Protein AF-A0A6L7W9E9-F1 (afdb_monomer_lite)

Secondary structure (DSSP, 8-state):
--HHHHHHHHHHHHHHHHHHHHTT----HHHHHHHHHHHHHHHHHHHH-HHHHHHHHHHHHHHHHHHHHHHHHHHHHHTT---HHHHHHHHHHHHHHHHHHHHHHHHHHHHT--HHHHHHHHHHHHHHHHHHHHHHT-GGGHHHHHHHHHHHHHGGGSPS-TT-

Structure (mmCIF, N/CA/C/O backbone):
data_AF-A0A6L7W9E9-F1
#
_entry.id   AF-A0A6L7W9E9-F1
#
loop_
_atom_site.group_PDB
_atom_site.id
_atom_site.type_symbol
_atom_site.label_atom_id
_atom_site.label_alt_id
_atom_site.label_comp_id
_atom_site.label_asym_id
_atom_site.label_entity_id
_atom_site.label_seq_id
_atom_site.pdbx_PDB_ins_code
_atom_site.Cartn_x
_atom_site.Cartn_y
_atom_site.Cartn_z
_atom_site.occupancy
_atom_site.B_iso_or_equiv
_atom_site.auth_seq_id
_atom_site.auth_comp_id
_atom_site.auth_asym_id
_atom_site.auth_atom_id
_atom_site.pdbx_PDB_model_num
ATOM 1 N N . MET A 1 1 ? -34.758 -13.743 37.827 1.00 58.88 1 MET A N 1
ATOM 2 C CA . MET A 1 1 ? -33.441 -13.119 37.572 1.00 58.88 1 MET A CA 1
ATOM 3 C C . MET A 1 1 ? -33.273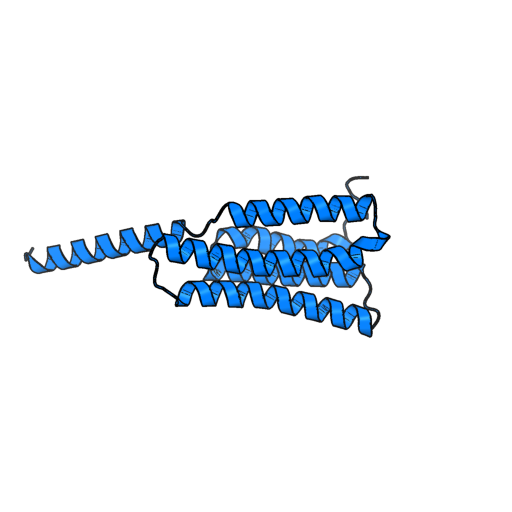 -11.955 38.521 1.00 58.88 1 MET A C 1
ATOM 5 O O . MET A 1 1 ? -34.232 -11.208 38.697 1.00 58.88 1 MET A O 1
ATOM 9 N N . GLN A 1 2 ? -32.114 -11.832 39.171 1.00 70.56 2 GLN A N 1
ATOM 10 C CA . GLN A 1 2 ? -31.856 -10.669 40.020 1.00 70.56 2 GLN A CA 1
ATOM 11 C C . GLN A 1 2 ? -31.620 -9.420 39.150 1.00 70.56 2 GLN A C 1
ATOM 13 O O . GLN A 1 2 ? -31.043 -9.549 38.069 1.00 70.56 2 GLN A O 1
ATOM 18 N N . PRO A 1 3 ? -32.042 -8.220 39.589 1.00 79.44 3 PRO A N 1
ATOM 19 C CA . PRO A 1 3 ? -31.910 -6.983 38.812 1.00 79.44 3 PRO A CA 1
ATOM 20 C C . PRO A 1 3 ? -30.475 -6.705 38.342 1.00 79.44 3 PRO A C 1
ATOM 22 O O . PRO A 1 3 ? -30.268 -6.250 37.225 1.00 79.44 3 PRO A O 1
ATOM 25 N N . THR A 1 4 ? -29.487 -7.042 39.170 1.00 82.38 4 THR A N 1
ATOM 26 C CA . THR A 1 4 ? -28.048 -6.908 38.899 1.00 82.38 4 THR A CA 1
ATOM 27 C C . THR A 1 4 ? -27.572 -7.741 37.710 1.00 82.38 4 THR A C 1
ATOM 29 O O . THR A 1 4 ? -26.834 -7.223 36.883 1.00 82.38 4 THR A O 1
ATOM 32 N N . GLN A 1 5 ? -28.049 -8.982 37.562 1.00 83.44 5 GLN A N 1
ATOM 33 C CA . GLN A 1 5 ? -27.673 -9.844 36.429 1.00 83.44 5 GLN A CA 1
ATOM 34 C C . GLN A 1 5 ? -28.169 -9.271 35.098 1.00 83.44 5 GLN A C 1
ATOM 36 O O . GLN A 1 5 ? -27.445 -9.267 34.109 1.00 83.44 5 GLN A O 1
ATOM 41 N N . LYS A 1 6 ? -29.385 -8.715 35.096 1.00 84.38 6 LYS A N 1
ATOM 42 C CA . LYS A 1 6 ? -29.955 -8.069 33.911 1.00 84.38 6 LYS A CA 1
ATOM 43 C C . LYS A 1 6 ? -29.175 -6.809 33.519 1.00 84.38 6 LYS A C 1
ATOM 45 O O . LYS A 1 6 ? -28.932 -6.585 32.341 1.00 84.38 6 LYS A O 1
ATOM 50 N N . PHE A 1 7 ? -28.737 -6.014 34.499 1.00 88.81 7 PHE A N 1
ATOM 51 C CA . PHE A 1 7 ? -27.893 -4.846 34.233 1.00 88.81 7 PHE A CA 1
ATOM 52 C C . PHE A 1 7 ? -26.521 -5.222 33.659 1.00 88.81 7 PHE A C 1
ATOM 54 O O . PHE A 1 7 ? -26.037 -4.536 32.762 1.00 88.81 7 PHE A O 1
ATOM 61 N N . GLU A 1 8 ? -25.895 -6.297 34.139 1.00 89.62 8 GLU A N 1
ATOM 62 C CA . GLU A 1 8 ? -24.621 -6.778 33.589 1.00 89.62 8 GLU A CA 1
ATOM 63 C C . GLU A 1 8 ? -24.768 -7.257 32.139 1.00 89.62 8 GLU A C 1
ATOM 65 O O . GLU A 1 8 ? -23.944 -6.903 31.293 1.00 89.62 8 GLU A O 1
ATOM 70 N N . GLU A 1 9 ? -25.838 -7.994 31.834 1.00 89.31 9 GLU A N 1
ATOM 71 C CA . GLU A 1 9 ? -26.160 -8.444 30.475 1.00 89.31 9 GLU A CA 1
ATOM 72 C C . GLU A 1 9 ? -26.452 -7.269 29.532 1.00 89.31 9 GLU A C 1
ATOM 74 O O . GLU A 1 9 ? -25.890 -7.213 28.437 1.00 89.31 9 GLU A O 1
ATOM 79 N N . ASP A 1 10 ? -27.254 -6.292 29.964 1.00 90.31 10 ASP A N 1
ATOM 80 C CA . ASP A 1 10 ? -27.584 -5.108 29.163 1.00 90.31 10 ASP A CA 1
ATOM 81 C C . ASP A 1 10 ? -26.328 -4.262 28.877 1.00 90.31 10 ASP A C 1
ATOM 83 O O . ASP A 1 10 ? -26.117 -3.806 27.750 1.00 90.31 10 ASP A O 1
ATOM 87 N N . VAL A 1 11 ? -25.437 -4.090 29.862 1.00 91.19 11 VAL A N 1
ATOM 88 C CA . VAL A 1 11 ? -24.161 -3.375 29.679 1.00 91.19 11 VAL A CA 1
ATOM 89 C C . VAL A 1 11 ? -23.213 -4.152 28.766 1.00 91.19 11 VAL A C 1
ATOM 91 O O . VAL A 1 11 ? -22.561 -3.546 27.910 1.00 91.19 11 VAL A O 1
ATOM 94 N N . ALA A 1 12 ? -23.137 -5.478 28.902 1.00 91.44 12 ALA A N 1
ATOM 95 C CA . ALA A 1 12 ? -22.339 -6.323 28.018 1.00 91.44 12 ALA A CA 1
ATOM 96 C C . ALA A 1 12 ? -22.847 -6.254 26.572 1.00 91.44 12 ALA A C 1
ATOM 98 O O . ALA A 1 12 ? -22.048 -6.076 25.651 1.00 91.44 12 ALA A O 1
ATOM 99 N N . PHE A 1 13 ? -24.165 -6.294 26.380 1.00 90.12 13 PHE A N 1
ATOM 100 C CA . PHE A 1 13 ? -24.805 -6.164 25.078 1.00 90.12 13 PHE A CA 1
ATOM 101 C C . PHE A 1 13 ? -24.547 -4.793 24.445 1.00 90.12 13 PHE A C 1
ATOM 103 O O . PHE A 1 13 ? -24.134 -4.718 23.287 1.00 90.12 13 PHE A O 1
ATOM 110 N N . VAL A 1 14 ? -24.729 -3.699 25.194 1.00 90.38 14 VAL A N 1
ATOM 111 C CA . VAL A 1 14 ? -24.446 -2.340 24.700 1.00 90.38 14 VAL A CA 1
ATOM 112 C C . VAL A 1 14 ? -22.970 -2.198 24.343 1.00 90.38 14 VAL A C 1
ATOM 114 O O . VAL A 1 14 ? -22.647 -1.662 23.283 1.00 90.38 14 VAL A O 1
ATOM 117 N N . ARG A 1 15 ? -22.066 -2.717 25.178 1.00 86.69 15 ARG A N 1
ATOM 118 C CA . ARG A 1 15 ? -20.629 -2.718 24.893 1.00 86.69 15 ARG A CA 1
ATOM 119 C C . ARG A 1 15 ? -20.313 -3.486 23.612 1.00 86.69 15 ARG A C 1
ATOM 121 O O . ARG A 1 15 ? -19.598 -2.956 22.767 1.00 86.69 15 ARG A O 1
ATOM 128 N N . GLU A 1 16 ? -20.854 -4.688 23.431 1.00 86.25 16 GLU A N 1
ATOM 129 C CA . GLU A 1 16 ? -20.636 -5.481 22.218 1.00 86.25 16 GLU A CA 1
ATOM 130 C C . GLU A 1 16 ? -21.215 -4.788 20.976 1.00 86.25 16 GLU A C 1
ATOM 132 O O . GLU A 1 16 ? -20.558 -4.723 19.936 1.00 86.25 16 GLU A O 1
ATOM 137 N N . ALA A 1 17 ? -22.410 -4.203 21.079 1.00 83.06 17 ALA A N 1
ATOM 138 C CA . ALA A 1 17 ? -23.044 -3.462 19.994 1.00 83.06 17 ALA A CA 1
ATOM 139 C C . ALA A 1 17 ? -22.226 -2.225 19.580 1.00 83.06 17 ALA A C 1
ATOM 141 O O . ALA A 1 17 ? -22.045 -1.978 18.384 1.00 83.06 17 ALA A O 1
ATOM 142 N N . VAL A 1 18 ? -21.684 -1.482 20.551 1.00 80.00 18 VAL A N 1
ATOM 143 C CA . VAL A 1 18 ? -20.788 -0.340 20.309 1.00 80.00 18 VAL A CA 1
ATOM 144 C C . VAL A 1 18 ? -19.464 -0.809 19.697 1.00 80.00 18 VAL A C 1
ATOM 146 O O . VAL A 1 18 ? -19.059 -0.287 18.661 1.00 80.00 18 VAL A O 1
ATOM 149 N N . GLU A 1 19 ? -18.832 -1.852 20.242 1.00 73.62 19 GLU A N 1
ATOM 150 C CA . GLU A 1 19 ? -17.590 -2.417 19.693 1.00 73.62 19 GLU A CA 1
ATOM 151 C C . GLU A 1 19 ? -17.773 -2.932 18.252 1.00 73.62 19 GLU A C 1
ATOM 153 O O . GLU A 1 19 ? -16.885 -2.782 17.409 1.00 73.62 19 GLU A O 1
ATOM 158 N N . LYS A 1 20 ? -18.931 -3.518 17.934 1.00 69.81 20 LYS A N 1
ATOM 159 C CA . LYS A 1 20 ? -19.263 -4.020 16.593 1.00 69.81 20 LYS A CA 1
ATOM 160 C C . LYS A 1 20 ? -19.531 -2.888 15.597 1.00 69.81 20 LYS A C 1
ATOM 162 O O . LYS A 1 20 ? -19.210 -3.041 14.417 1.00 69.81 20 LYS A O 1
ATOM 167 N N . ARG A 1 21 ? -20.080 -1.757 16.056 1.00 66.12 21 ARG A N 1
ATOM 168 C CA . ARG A 1 21 ? -20.238 -0.532 15.255 1.00 66.12 21 ARG A CA 1
ATOM 169 C C . ARG A 1 21 ? -18.883 0.096 14.933 1.00 66.12 21 ARG A C 1
ATOM 171 O O . ARG A 1 21 ? -18.629 0.371 13.762 1.00 66.12 21 ARG A O 1
ATOM 178 N N . ASP A 1 22 ? -18.004 0.231 15.923 1.00 61.78 22 ASP A N 1
ATOM 179 C CA . ASP A 1 22 ? -16.663 0.806 15.744 1.00 61.78 22 ASP A CA 1
ATOM 180 C C . ASP A 1 22 ? -15.823 0.005 14.736 1.00 61.78 22 ASP A C 1
ATOM 182 O O . ASP A 1 22 ? -15.143 0.582 13.885 1.00 61.78 22 ASP A O 1
ATOM 186 N N . ARG A 1 23 ? -15.941 -1.333 14.733 1.00 57.88 23 ARG A N 1
ATOM 187 C CA . ARG A 1 23 ? -15.288 -2.202 13.731 1.00 57.88 23 ARG A CA 1
ATOM 188 C C . ARG A 1 23 ? -15.742 -1.942 12.291 1.00 57.88 23 ARG A C 1
ATOM 190 O O . ARG A 1 23 ? -15.036 -2.318 11.361 1.00 57.88 23 ARG A O 1
ATOM 197 N N . ARG A 1 24 ? -16.912 -1.334 12.075 1.00 5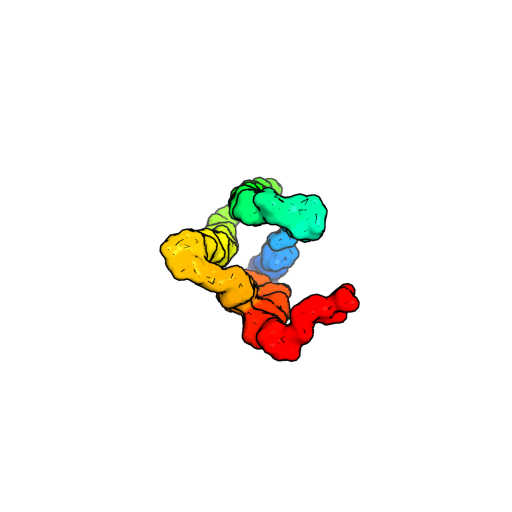2.81 24 ARG A N 1
ATOM 198 C CA . ARG A 1 24 ? -17.487 -1.116 10.737 1.00 52.81 24 ARG A CA 1
ATOM 199 C C . ARG A 1 24 ? -17.055 0.212 10.104 1.00 52.81 24 ARG A C 1
ATOM 201 O O . ARG A 1 24 ? -17.289 0.395 8.911 1.00 52.81 24 ARG A O 1
ATOM 208 N N . GLN A 1 25 ? -16.452 1.122 10.876 1.00 52.03 25 GLN A N 1
ATOM 209 C CA . GLN A 1 25 ? -16.414 2.549 10.541 1.00 52.03 25 GLN A CA 1
ATOM 210 C C . GLN A 1 25 ? -15.096 3.042 9.911 1.00 52.03 25 GLN A C 1
ATOM 212 O O . GLN A 1 25 ? -15.070 4.127 9.336 1.00 52.03 25 GLN A O 1
ATOM 217 N N . TYR A 1 26 ? -14.015 2.251 9.901 1.00 54.66 26 TYR A N 1
ATOM 218 C CA . TYR A 1 26 ? -12.724 2.709 9.361 1.00 54.66 26 TYR A CA 1
ATOM 219 C C . TYR A 1 26 ? -12.590 2.583 7.831 1.00 54.66 26 TYR A C 1
ATOM 221 O O . TYR A 1 26 ? -11.613 2.045 7.322 1.00 54.66 26 TYR A O 1
ATOM 229 N N . ASN A 1 27 ? -13.564 3.110 7.088 1.00 60.81 27 ASN A N 1
ATOM 230 C CA . ASN A 1 27 ? -13.495 3.267 5.635 1.00 60.81 27 ASN A CA 1
ATOM 231 C C . ASN A 1 27 ? -13.656 4.746 5.277 1.00 60.81 27 ASN A C 1
ATOM 233 O O . ASN A 1 27 ? -14.724 5.186 4.853 1.00 60.81 27 ASN A O 1
ATOM 237 N N . SER A 1 28 ? -12.591 5.535 5.436 1.00 71.38 28 SER A N 1
ATOM 238 C CA . SER A 1 28 ? -12.591 6.874 4.850 1.00 71.38 28 SER A CA 1
ATOM 239 C C . SER A 1 28 ? -12.495 6.732 3.332 1.00 71.38 28 SER A C 1
ATOM 241 O O . SER A 1 28 ? -11.423 6.456 2.795 1.00 71.38 28 SER A O 1
ATOM 243 N N . ILE A 1 29 ? -13.620 6.922 2.638 1.00 84.44 29 ILE A N 1
ATOM 244 C CA . ILE A 1 29 ? -13.694 6.912 1.168 1.00 84.44 29 ILE A CA 1
ATOM 245 C C . ILE A 1 29 ? -12.656 7.849 0.533 1.00 84.44 29 ILE A C 1
ATOM 247 O O . ILE A 1 29 ? -12.164 7.580 -0.556 1.00 84.44 29 ILE A O 1
ATOM 251 N N . ALA A 1 30 ? -12.247 8.897 1.254 1.00 87.94 30 ALA A N 1
ATOM 252 C CA . ALA A 1 30 ? -11.200 9.818 0.835 1.00 87.94 30 ALA A CA 1
ATOM 253 C C . ALA A 1 30 ? -9.846 9.127 0.594 1.00 87.94 30 ALA A C 1
ATOM 255 O O . ALA A 1 30 ? -9.149 9.501 -0.342 1.00 87.94 30 ALA A O 1
ATOM 256 N N . ILE A 1 31 ? -9.485 8.105 1.381 1.00 88.12 31 ILE A N 1
ATOM 257 C CA . ILE A 1 31 ? -8.246 7.336 1.167 1.00 88.12 31 ILE A CA 1
ATOM 258 C C . ILE A 1 31 ? -8.350 6.537 -0.136 1.00 88.12 31 ILE A C 1
ATOM 260 O O . ILE A 1 31 ? -7.411 6.519 -0.925 1.00 88.12 31 ILE A O 1
ATOM 264 N N . VAL A 1 32 ? -9.506 5.925 -0.400 1.00 87.88 32 VAL A N 1
ATOM 265 C CA . VAL A 1 32 ? -9.743 5.173 -1.642 1.00 87.88 32 VAL A CA 1
ATOM 266 C C . VAL A 1 32 ? -9.673 6.100 -2.856 1.00 87.88 32 VAL A C 1
ATOM 268 O O . VAL A 1 32 ? -8.988 5.791 -3.826 1.00 87.88 32 VAL A O 1
ATOM 271 N N . VAL A 1 33 ? -10.324 7.264 -2.783 1.00 93.12 33 VAL A N 1
ATOM 272 C CA . VAL A 1 33 ? -10.308 8.275 -3.851 1.00 93.12 33 VAL A CA 1
ATOM 273 C C . VAL A 1 33 ? -8.896 8.814 -4.089 1.00 93.12 33 VAL A C 1
ATOM 275 O O . VAL A 1 33 ? -8.479 8.929 -5.238 1.00 93.12 33 VAL A O 1
ATOM 278 N N . LEU A 1 34 ? -8.136 9.091 -3.025 1.00 94.62 34 LEU A N 1
ATOM 279 C CA . LEU A 1 34 ? -6.739 9.519 -3.119 1.00 94.62 34 LEU A CA 1
ATOM 280 C C . LEU A 1 34 ? -5.898 8.514 -3.914 1.00 94.62 34 LEU A C 1
ATOM 282 O O . LEU A 1 34 ? -5.211 8.900 -4.858 1.00 94.62 34 LEU A O 1
ATOM 286 N N . TRP A 1 35 ? -5.965 7.232 -3.553 1.00 92.94 35 TRP A N 1
ATOM 287 C CA . TRP A 1 35 ? -5.194 6.196 -4.238 1.00 92.94 35 TRP A CA 1
ATOM 288 C C . TRP A 1 35 ? -5.683 5.947 -5.661 1.00 92.94 35 TRP A C 1
ATOM 290 O O . TRP A 1 35 ? -4.855 5.743 -6.540 1.00 92.94 35 TRP A O 1
ATOM 300 N N . ALA A 1 36 ? -6.988 6.041 -5.926 1.00 93.81 36 ALA A N 1
ATOM 301 C CA . ALA A 1 36 ? -7.513 5.964 -7.287 1.00 93.81 36 ALA A CA 1
ATOM 302 C C . ALA A 1 36 ? -6.926 7.067 -8.186 1.00 93.81 36 ALA A C 1
ATOM 304 O O . ALA A 1 36 ? -6.486 6.777 -9.295 1.00 93.81 36 ALA A O 1
ATOM 305 N N . ILE A 1 37 ? -6.849 8.310 -7.695 1.00 96.62 37 ILE A N 1
ATOM 306 C CA . ILE A 1 37 ? -6.250 9.433 -8.434 1.00 96.62 37 ILE A CA 1
ATOM 307 C C . ILE A 1 37 ? -4.760 9.186 -8.698 1.00 96.62 37 ILE A C 1
ATOM 309 O O . ILE A 1 37 ? -4.307 9.361 -9.828 1.00 96.62 37 ILE A O 1
ATOM 313 N N . ILE A 1 38 ? -4.007 8.761 -7.677 1.00 95.88 38 ILE A N 1
ATOM 314 C CA . ILE A 1 38 ? -2.574 8.452 -7.810 1.00 95.88 38 ILE A CA 1
ATOM 315 C C . ILE A 1 38 ? -2.358 7.333 -8.837 1.00 95.88 38 ILE A C 1
ATOM 317 O O . ILE A 1 38 ? -1.501 7.448 -9.705 1.00 95.88 38 ILE A O 1
ATOM 321 N N . LEU A 1 39 ? -3.149 6.262 -8.779 1.00 93.44 39 LEU A N 1
ATOM 322 C CA . LEU A 1 39 ? -3.011 5.138 -9.701 1.00 93.44 39 LEU A CA 1
ATOM 323 C C . LEU A 1 39 ? -3.326 5.545 -11.141 1.00 93.44 39 LEU A C 1
ATOM 325 O O . LEU A 1 39 ? -2.523 5.273 -12.027 1.00 93.44 39 LEU A O 1
ATOM 329 N N . VAL A 1 40 ? -4.447 6.234 -11.380 1.00 95.31 40 VAL A N 1
ATOM 330 C CA . VAL A 1 40 ? -4.823 6.693 -12.729 1.00 95.31 40 VAL A CA 1
ATOM 331 C C . VAL A 1 40 ? -3.743 7.602 -13.314 1.00 95.31 40 VAL A C 1
ATOM 333 O O . VAL A 1 40 ? -3.289 7.368 -14.431 1.00 95.31 40 VAL A O 1
ATOM 336 N N . ALA A 1 41 ? -3.281 8.597 -12.554 1.00 95.88 41 ALA A N 1
ATOM 337 C CA . ALA A 1 41 ? -2.220 9.489 -13.010 1.00 95.88 41 ALA A CA 1
ATOM 338 C C . ALA A 1 41 ? -0.900 8.739 -13.261 1.00 95.88 41 ALA A C 1
ATOM 340 O O . ALA A 1 41 ? -0.229 9.003 -14.256 1.00 95.88 41 ALA A O 1
ATOM 341 N N . GLY A 1 42 ? -0.548 7.779 -12.403 1.00 91.50 42 GLY A N 1
ATOM 342 C CA . GLY A 1 42 ? 0.648 6.956 -12.561 1.00 91.50 42 GLY A CA 1
ATOM 343 C C . GLY A 1 42 ? 0.620 6.079 -13.806 1.00 91.50 42 GLY A C 1
ATOM 344 O O . GLY A 1 42 ? 1.603 6.046 -14.540 1.00 91.50 42 GLY A O 1
ATOM 345 N N . TYR A 1 43 ? -0.505 5.421 -14.092 1.00 89.62 43 TYR A N 1
ATOM 346 C CA . TYR A 1 43 ? -0.655 4.635 -15.319 1.00 89.62 43 TYR A CA 1
ATOM 347 C C . TYR A 1 43 ? -0.600 5.516 -16.569 1.00 89.62 43 TYR A C 1
ATOM 349 O O . TYR A 1 43 ? 0.132 5.195 -17.498 1.00 89.62 43 TYR A O 1
ATOM 357 N N . MET A 1 44 ? -1.256 6.682 -16.559 1.00 93.38 44 MET A N 1
ATOM 358 C CA . MET A 1 44 ? -1.125 7.645 -17.658 1.00 93.38 44 MET A CA 1
ATOM 359 C C . MET A 1 44 ? 0.330 8.090 -17.864 1.00 93.38 44 MET A C 1
ATOM 361 O O . MET A 1 44 ? 0.785 8.219 -18.996 1.00 93.38 44 MET A O 1
ATOM 365 N N . ILE A 1 45 ? 1.084 8.320 -16.788 1.00 92.19 45 ILE A N 1
ATOM 366 C CA . ILE A 1 45 ? 2.504 8.673 -16.888 1.00 92.19 45 ILE A CA 1
ATOM 367 C C . ILE A 1 45 ? 3.322 7.514 -17.458 1.00 92.19 45 ILE A C 1
ATOM 369 O O . ILE A 1 45 ? 4.164 7.754 -18.314 1.00 92.19 45 ILE A O 1
ATOM 373 N N . ASN A 1 46 ? 3.073 6.277 -17.028 1.00 87.81 46 ASN A N 1
ATOM 374 C CA . ASN A 1 46 ? 3.765 5.107 -17.570 1.00 87.81 46 ASN A CA 1
ATOM 375 C C . ASN A 1 46 ? 3.584 4.991 -19.092 1.00 87.81 46 ASN A C 1
ATOM 377 O O . ASN A 1 46 ? 4.556 4.703 -19.785 1.00 87.81 46 ASN A O 1
ATOM 381 N N . ASP A 1 47 ? 2.379 5.264 -19.597 1.00 89.12 47 ASP A N 1
ATOM 382 C CA . ASP A 1 47 ? 2.053 5.099 -21.017 1.00 89.12 47 ASP A CA 1
ATOM 383 C C . ASP A 1 47 ? 2.495 6.294 -21.877 1.00 89.12 47 ASP A C 1
ATOM 385 O O . ASP A 1 47 ? 3.007 6.117 -22.981 1.00 89.12 47 ASP A O 1
ATOM 389 N N . PHE A 1 48 ? 2.310 7.526 -21.388 1.00 93.56 48 PHE A N 1
ATOM 390 C CA . PHE A 1 48 ? 2.519 8.738 -22.191 1.00 93.56 48 PHE A CA 1
ATOM 391 C C . PHE A 1 48 ? 3.830 9.475 -21.899 1.00 93.56 48 PHE A C 1
ATOM 393 O O . PHE A 1 48 ? 4.273 10.262 -22.736 1.00 93.56 48 PHE A O 1
ATOM 400 N N . ARG A 1 49 ? 4.424 9.291 -20.712 1.00 93.56 49 ARG A N 1
ATOM 401 C CA . ARG A 1 49 ? 5.645 9.981 -20.245 1.00 93.56 49 ARG A CA 1
ATOM 402 C C . ARG A 1 49 ? 6.533 9.043 -19.401 1.00 93.56 49 ARG A C 1
ATOM 404 O O . ARG A 1 49 ? 6.836 9.357 -18.241 1.00 93.56 49 ARG A O 1
ATOM 411 N N . PRO A 1 50 ? 6.946 7.878 -19.938 1.00 88.50 50 PRO A N 1
ATOM 412 C CA . PRO A 1 50 ? 7.684 6.864 -19.180 1.00 88.50 50 PRO A CA 1
ATOM 413 C C . PRO A 1 50 ? 8.995 7.396 -18.586 1.00 88.50 50 PRO A C 1
ATOM 415 O O . PRO A 1 50 ? 9.440 6.930 -17.535 1.00 88.50 50 PRO A O 1
ATOM 418 N N . GLU A 1 51 ? 9.589 8.425 -19.192 1.00 89.69 51 GLU A N 1
ATOM 419 C CA . GLU A 1 51 ? 10.834 9.036 -18.743 1.00 89.69 51 GLU A CA 1
ATOM 420 C C . GLU A 1 51 ? 10.748 9.663 -17.344 1.00 89.69 51 GLU A C 1
ATOM 422 O O . GLU A 1 51 ? 11.765 9.729 -16.664 1.00 89.69 51 GLU A O 1
ATOM 427 N N . ILE A 1 52 ? 9.562 10.068 -16.869 1.00 90.75 52 ILE A N 1
ATOM 428 C CA . ILE A 1 52 ? 9.372 10.609 -15.506 1.00 90.75 52 ILE A CA 1
ATOM 429 C C . ILE A 1 52 ? 8.745 9.606 -14.528 1.00 90.75 52 ILE A C 1
ATOM 431 O O . ILE A 1 52 ? 8.649 9.898 -13.334 1.00 90.75 52 ILE A O 1
ATOM 435 N N . SER A 1 53 ? 8.340 8.423 -14.997 1.00 86.12 53 SER A N 1
ATOM 436 C CA . SER A 1 53 ? 7.665 7.408 -14.175 1.00 86.12 53 SER A CA 1
ATOM 437 C C . SER A 1 53 ? 8.481 7.030 -12.931 1.00 86.12 53 SER A C 1
ATOM 439 O O . SER A 1 53 ? 7.955 6.976 -11.816 1.00 86.12 53 SER A O 1
ATOM 441 N N . HIS A 1 54 ? 9.799 6.891 -13.096 1.00 80.38 54 HIS A N 1
ATOM 442 C CA . HIS A 1 54 ? 10.724 6.543 -12.017 1.00 80.38 54 HIS A CA 1
ATOM 443 C C . HIS A 1 54 ? 10.773 7.574 -10.871 1.00 80.38 54 HIS A C 1
ATOM 445 O O . HIS A 1 54 ? 11.094 7.208 -9.743 1.00 80.38 54 HIS A O 1
ATOM 451 N N . LEU A 1 55 ? 10.440 8.846 -11.131 1.00 87.94 55 LEU A N 1
ATOM 452 C CA . LEU A 1 55 ? 10.328 9.893 -10.104 1.00 87.94 55 LEU A CA 1
ATOM 453 C C . LEU A 1 55 ? 8.910 10.000 -9.554 1.00 87.94 55 LEU A C 1
ATOM 455 O O . LEU A 1 55 ? 8.722 10.242 -8.360 1.00 87.94 55 LEU A O 1
ATOM 459 N N . TYR A 1 56 ? 7.915 9.812 -10.419 1.00 90.75 56 TYR A N 1
ATOM 460 C CA . TYR A 1 56 ? 6.514 9.908 -10.046 1.00 90.75 56 TYR A CA 1
ATOM 461 C C . TYR A 1 56 ? 6.163 8.933 -8.921 1.00 90.75 56 TYR A C 1
ATOM 463 O O . TYR A 1 56 ? 5.646 9.358 -7.888 1.00 90.75 56 TYR A O 1
ATOM 471 N N . TRP A 1 57 ? 6.475 7.645 -9.088 1.00 87.88 57 TRP A N 1
ATOM 472 C CA . TRP A 1 57 ? 6.041 6.614 -8.147 1.00 87.88 57 TRP A CA 1
ATOM 473 C C . TRP A 1 57 ? 6.587 6.818 -6.728 1.00 87.88 57 TRP A C 1
ATOM 475 O O . TRP A 1 57 ? 5.774 6.841 -5.801 1.00 87.88 57 TRP A O 1
ATOM 485 N N . PRO A 1 58 ? 7.895 7.050 -6.501 1.00 85.12 58 PRO A N 1
ATOM 486 C CA . PRO A 1 58 ? 8.404 7.313 -5.155 1.00 85.12 58 PRO A CA 1
ATOM 487 C C . PRO A 1 58 ? 7.792 8.561 -4.507 1.00 85.12 58 PRO A C 1
ATOM 489 O O . PRO A 1 58 ? 7.453 8.537 -3.323 1.00 85.12 58 PRO A O 1
ATOM 492 N N . ILE A 1 59 ? 7.606 9.643 -5.270 1.00 91.75 59 ILE A N 1
ATOM 493 C CA . ILE A 1 59 ? 7.075 10.909 -4.746 1.00 91.75 59 ILE A CA 1
ATOM 494 C C . ILE A 1 59 ? 5.584 10.771 -4.426 1.00 91.75 59 ILE A C 1
ATOM 496 O O . ILE A 1 59 ? 5.159 11.046 -3.302 1.00 91.75 59 ILE A O 1
ATOM 500 N N . ALA A 1 60 ? 4.787 10.319 -5.394 1.00 93.12 60 ALA A N 1
ATOM 501 C CA . ALA A 1 60 ? 3.339 10.223 -5.269 1.00 93.12 60 ALA A CA 1
ATOM 502 C C . ALA A 1 60 ? 2.924 9.208 -4.199 1.00 93.12 60 ALA A C 1
ATOM 504 O O . ALA A 1 60 ? 2.019 9.493 -3.417 1.00 93.12 60 ALA A O 1
ATOM 505 N N . THR A 1 61 ? 3.608 8.063 -4.097 1.00 89.12 61 THR A N 1
ATOM 506 C CA . THR A 1 61 ? 3.313 7.065 -3.055 1.00 89.12 61 THR A CA 1
ATOM 507 C C . THR A 1 61 ? 3.685 7.566 -1.660 1.00 89.12 61 THR A C 1
ATOM 509 O O . THR A 1 61 ? 2.907 7.372 -0.727 1.00 89.12 61 THR A O 1
ATOM 512 N N . SER A 1 62 ? 4.807 8.281 -1.507 1.00 90.44 62 SER A N 1
ATOM 513 C CA . SER A 1 62 ? 5.199 8.909 -0.235 1.00 90.44 62 SER A CA 1
ATOM 514 C C . SER A 1 62 ? 4.189 9.963 0.211 1.00 90.44 62 SER A C 1
ATOM 516 O O . SER A 1 62 ? 3.727 9.949 1.353 1.00 90.44 62 SER A O 1
ATOM 518 N N . ILE A 1 63 ? 3.788 10.852 -0.702 1.00 94.12 63 ILE A N 1
ATOM 519 C CA . ILE A 1 63 ? 2.768 11.870 -0.431 1.00 94.12 63 ILE A CA 1
ATOM 520 C C . ILE A 1 63 ? 1.425 11.202 -0.111 1.00 94.12 63 ILE A C 1
ATOM 522 O O . ILE A 1 63 ? 0.793 11.545 0.888 1.00 94.12 63 ILE A O 1
ATOM 526 N N . GLY A 1 64 ? 1.011 10.211 -0.901 1.00 92.88 64 GLY A N 1
ATOM 527 C CA . GLY A 1 64 ? -0.221 9.453 -0.691 1.00 92.88 64 GLY A CA 1
ATOM 528 C C . GLY A 1 64 ? -0.265 8.761 0.672 1.00 92.88 64 GLY A C 1
ATOM 529 O O . GLY A 1 64 ? -1.281 8.823 1.369 1.00 92.88 64 GLY A O 1
ATOM 530 N N . PHE A 1 65 ? 0.851 8.174 1.108 1.00 90.19 65 PHE A N 1
ATOM 531 C CA . PHE A 1 65 ? 0.990 7.570 2.432 1.00 90.19 65 PHE A CA 1
ATOM 532 C C . PHE A 1 65 ? 0.836 8.603 3.558 1.00 90.19 65 PHE A C 1
ATOM 534 O O . PHE A 1 65 ? 0.029 8.407 4.471 1.00 90.19 65 PHE A O 1
ATOM 541 N N . LEU A 1 66 ? 1.534 9.740 3.472 1.00 91.69 66 LEU A N 1
ATOM 542 C CA . LEU A 1 66 ? 1.448 10.811 4.473 1.00 91.69 66 LEU A CA 1
ATOM 543 C C . LEU A 1 66 ? 0.040 11.417 4.556 1.00 91.69 66 LEU A C 1
ATOM 545 O O . LEU A 1 66 ? -0.489 11.607 5.655 1.00 91.69 66 LEU A O 1
ATOM 549 N N . ILE A 1 67 ? -0.601 11.666 3.410 1.00 92.62 67 ILE A N 1
ATOM 550 C CA . ILE A 1 67 ? -1.985 12.153 3.356 1.00 92.62 67 ILE A CA 1
ATOM 551 C C . ILE A 1 67 ? -2.938 11.106 3.943 1.00 92.62 67 ILE A C 1
ATOM 553 O O . ILE A 1 67 ? -3.837 11.469 4.699 1.00 92.62 67 ILE A O 1
ATOM 557 N N . SER A 1 68 ? -2.728 9.812 3.681 1.00 88.94 68 SER A N 1
ATOM 558 C CA . SER A 1 68 ? -3.550 8.736 4.255 1.00 88.94 68 SER A CA 1
ATOM 559 C C . SER A 1 68 ? -3.482 8.717 5.785 1.00 88.94 68 SER A C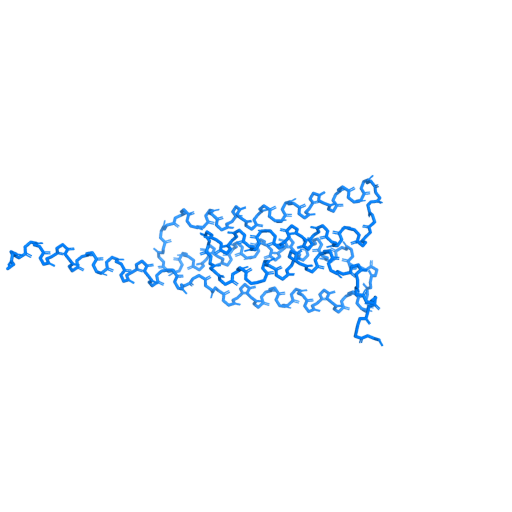 1
ATOM 561 O O . SER A 1 68 ? -4.519 8.622 6.445 1.00 88.94 68 SER A O 1
ATOM 563 N N . ILE A 1 69 ? -2.285 8.884 6.366 1.00 87.00 69 ILE A N 1
ATOM 564 C CA . ILE A 1 69 ? -2.116 9.026 7.821 1.00 87.00 69 ILE A CA 1
ATOM 565 C C . ILE A 1 69 ? -2.872 10.257 8.323 1.00 87.00 69 ILE A C 1
ATOM 567 O O . ILE A 1 69 ? -3.610 10.170 9.305 1.00 87.00 69 ILE A O 1
ATOM 571 N N . TRP A 1 70 ? -2.719 11.400 7.653 1.00 88.50 70 TRP A N 1
ATOM 572 C CA . TRP A 1 70 ? -3.377 12.643 8.049 1.00 88.50 70 TRP A CA 1
ATOM 573 C C . TRP A 1 70 ? -4.910 12.537 8.007 1.00 88.50 70 TRP A C 1
ATOM 575 O O . TRP A 1 70 ? -5.568 12.893 8.989 1.00 88.50 70 TRP A O 1
ATOM 585 N N . ILE A 1 71 ? -5.481 11.981 6.930 1.00 88.19 71 ILE A N 1
ATOM 586 C CA . ILE A 1 71 ? -6.921 11.700 6.803 1.00 88.19 71 ILE A CA 1
ATOM 587 C C . ILE A 1 71 ? -7.366 10.774 7.937 1.00 88.19 71 ILE A C 1
ATOM 589 O O . ILE A 1 71 ? -8.350 11.060 8.622 1.00 88.19 71 ILE A O 1
ATOM 593 N N . GLY A 1 72 ? -6.615 9.698 8.177 1.00 82.12 72 GLY A N 1
ATOM 594 C CA . GLY A 1 72 ? -6.909 8.726 9.220 1.00 82.12 72 GLY A CA 1
ATOM 595 C C . GLY A 1 72 ? -6.920 9.332 10.625 1.00 82.12 72 GLY A C 1
ATOM 596 O O . GLY A 1 72 ? -7.808 9.022 11.418 1.00 82.12 72 GLY A O 1
ATOM 597 N N . VAL A 1 73 ? -5.975 10.222 10.936 1.00 82.44 73 VAL A N 1
ATOM 598 C CA . VAL A 1 73 ? -5.915 10.941 12.219 1.00 82.44 73 VAL A CA 1
ATOM 599 C C . VAL A 1 73 ? -7.059 11.946 12.340 1.00 82.44 73 VAL A C 1
ATOM 601 O O . VAL A 1 73 ? -7.684 12.034 13.399 1.00 82.44 73 VAL A O 1
ATOM 604 N N . ARG A 1 74 ? -7.358 12.699 11.276 1.00 83.50 74 ARG A N 1
ATOM 605 C CA . ARG A 1 74 ? -8.436 1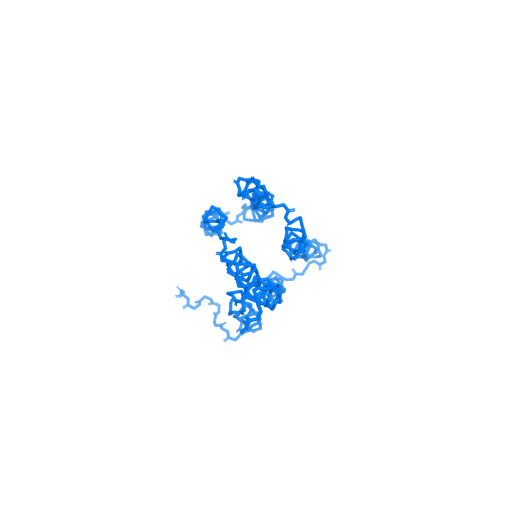3.697 11.272 1.00 83.50 74 ARG A CA 1
ATOM 606 C C . ARG A 1 74 ? -9.809 13.048 11.452 1.00 83.50 74 ARG A C 1
ATOM 608 O O . ARG A 1 74 ? -10.585 13.536 12.268 1.00 83.50 74 ARG A O 1
ATOM 615 N N . ALA A 1 75 ? -10.077 11.943 10.756 1.00 79.31 75 ALA A N 1
ATOM 616 C CA . ALA A 1 75 ? -11.325 11.189 10.883 1.00 79.31 75 ALA A CA 1
ATOM 617 C C . ALA A 1 75 ? -11.530 10.672 12.317 1.00 79.31 75 ALA A C 1
ATOM 619 O O . ALA A 1 75 ? -12.567 10.936 12.917 1.00 79.31 75 ALA A O 1
ATOM 620 N N . LYS A 1 76 ? -10.499 10.064 12.925 1.00 73.75 76 LYS A N 1
ATOM 621 C CA . LYS A 1 76 ? -10.571 9.589 14.322 1.00 73.75 76 LYS A CA 1
ATOM 622 C C . LYS A 1 76 ? -10.864 10.703 15.324 1.00 73.75 76 LYS A C 1
ATOM 624 O O . LYS A 1 76 ? -11.623 10.496 16.265 1.00 73.75 76 LYS A O 1
ATOM 629 N N . ARG A 1 77 ? -10.265 11.885 15.129 1.00 76.81 77 ARG A N 1
ATOM 630 C CA . ARG A 1 77 ? -10.527 13.056 15.981 1.00 76.81 77 ARG A CA 1
ATOM 631 C C . ARG A 1 77 ? -11.970 13.545 15.853 1.00 76.81 77 ARG A C 1
ATOM 633 O O . ARG A 1 77 ? -12.560 13.892 16.867 1.00 76.81 77 ARG A O 1
ATOM 640 N N . ALA A 1 78 ? -12.525 13.561 14.641 1.00 74.25 78 ALA A N 1
ATOM 641 C CA . ALA A 1 78 ? -13.903 13.991 14.398 1.00 74.25 78 ALA A CA 1
ATOM 642 C C . ALA A 1 78 ? -14.941 13.042 15.023 1.00 74.25 78 ALA A C 1
ATOM 644 O O . ALA A 1 78 ? -15.998 13.490 15.452 1.00 74.25 78 ALA A O 1
ATOM 645 N N . GLU A 1 79 ? -14.625 11.751 15.116 1.00 69.69 79 GLU A N 1
ATOM 646 C CA . GLU A 1 79 ? -15.511 10.729 15.689 1.00 69.69 79 GLU A CA 1
ATOM 647 C C . GLU A 1 79 ? -15.388 10.596 17.219 1.00 69.69 79 GLU A C 1
ATOM 649 O O . GLU A 1 79 ? -16.092 9.793 17.824 1.00 69.69 79 GLU A O 1
ATOM 654 N N . GLY A 1 80 ? -14.495 11.355 17.869 1.00 66.31 80 GLY A N 1
ATOM 655 C CA . GLY A 1 80 ? -14.269 11.266 19.318 1.00 66.31 80 GLY A CA 1
ATOM 656 C C . GLY A 1 80 ? -13.644 9.939 19.777 1.00 66.31 80 GLY A C 1
ATOM 657 O O . GLY A 1 80 ? -13.581 9.662 20.975 1.00 66.31 80 GLY A O 1
ATOM 658 N N . ILE A 1 81 ? -13.160 9.113 18.844 1.00 61.03 81 ILE A N 1
ATOM 659 C CA . ILE A 1 81 ? -12.615 7.783 19.127 1.00 61.03 81 ILE A CA 1
ATOM 660 C C . ILE A 1 81 ? -11.202 7.933 19.708 1.00 61.03 81 ILE A C 1
ATOM 662 O O . ILE A 1 81 ? -10.228 8.198 19.002 1.00 61.03 81 ILE A O 1
ATOM 666 N N . ALA A 1 82 ? -11.081 7.735 21.023 1.00 54.88 82 ALA A N 1
ATOM 667 C CA . ALA A 1 82 ? -9.836 7.913 21.776 1.00 54.88 82 ALA A CA 1
ATOM 668 C C . ALA A 1 82 ? -8.893 6.688 21.779 1.00 54.88 82 ALA A C 1
ATOM 670 O O . ALA A 1 82 ? -7.793 6.765 22.334 1.00 54.88 82 ALA A O 1
ATOM 671 N N . LYS A 1 83 ? -9.267 5.552 21.163 1.00 62.56 83 LYS A N 1
ATOM 672 C CA . LYS A 1 83 ? -8.410 4.349 21.124 1.00 62.56 83 LYS A CA 1
ATOM 673 C C . LYS A 1 83 ? -7.203 4.548 20.196 1.00 62.56 83 LYS A C 1
ATOM 675 O O . LYS A 1 83 ? -7.206 4.183 19.019 1.00 62.56 83 LYS A O 1
ATOM 680 N N . ARG A 1 84 ? -6.123 5.108 20.754 1.00 62.19 84 ARG A N 1
ATOM 681 C CA . ARG A 1 84 ? -4.815 5.281 20.090 1.00 62.19 84 ARG A CA 1
ATOM 682 C C . ARG A 1 84 ? -4.221 3.965 19.570 1.00 62.19 84 ARG A C 1
ATOM 684 O O . ARG A 1 84 ? -3.528 3.990 18.555 1.00 62.19 84 ARG A O 1
ATOM 691 N N . SER A 1 85 ? -4.511 2.836 20.224 1.00 67.25 85 SER A N 1
ATOM 692 C CA . SER A 1 85 ? -3.945 1.518 19.892 1.00 67.25 85 SER A CA 1
ATOM 693 C C . SER A 1 85 ? -4.221 1.089 18.452 1.00 67.25 85 SER A C 1
ATOM 695 O O . SER A 1 85 ? -3.329 0.579 17.779 1.00 67.25 85 SER A O 1
ATOM 697 N N . ASP A 1 86 ? -5.429 1.339 17.951 1.00 70.06 86 ASP A N 1
ATOM 698 C CA . ASP A 1 86 ? -5.849 0.821 16.645 1.00 70.06 86 ASP A CA 1
ATOM 699 C C . ASP A 1 86 ? -5.270 1.662 15.503 1.00 70.06 86 ASP A C 1
ATOM 701 O O . ASP A 1 86 ? -5.013 1.161 14.414 1.00 70.06 86 ASP A O 1
ATOM 705 N N . GLY A 1 87 ? -4.999 2.950 15.756 1.00 72.75 87 GLY A N 1
ATOM 706 C CA . GLY A 1 87 ? -4.283 3.808 14.807 1.00 72.75 87 GLY A CA 1
ATOM 707 C C . GLY A 1 87 ? -2.831 3.388 14.654 1.00 72.75 87 GLY A C 1
ATOM 708 O O . GLY A 1 87 ? -2.365 3.231 13.533 1.00 72.75 87 GLY A O 1
ATOM 709 N N . ALA A 1 88 ? -2.148 3.137 15.772 1.00 79.88 88 ALA A N 1
ATOM 710 C CA . ALA A 1 88 ? -0.761 2.689 15.756 1.00 79.88 88 ALA A CA 1
ATOM 711 C C . ALA A 1 88 ? -0.600 1.351 15.018 1.00 79.88 88 ALA A C 1
ATOM 713 O O . ALA A 1 88 ? 0.298 1.229 14.191 1.00 79.88 88 ALA A O 1
ATOM 714 N N . LYS A 1 89 ? -1.500 0.382 15.245 1.00 83.19 89 LYS A N 1
ATOM 715 C CA . LYS A 1 89 ? -1.490 -0.907 14.532 1.00 83.19 89 LYS A CA 1
ATOM 716 C C . LYS A 1 89 ? -1.618 -0.738 13.018 1.00 83.19 89 LYS A C 1
ATOM 718 O O . LYS A 1 89 ? -0.799 -1.286 12.288 1.00 83.19 89 LYS A O 1
ATOM 723 N N . HIS A 1 90 ? -2.589 0.051 12.549 1.00 82.94 90 HIS A N 1
ATOM 724 C CA . HIS A 1 90 ? -2.742 0.337 11.119 1.00 82.94 90 HIS A CA 1
ATOM 725 C C . HIS A 1 90 ? -1.512 1.055 10.551 1.00 82.94 90 HIS A C 1
ATOM 727 O O . HIS A 1 90 ? -0.977 0.629 9.533 1.00 82.94 90 HIS A O 1
ATOM 733 N N . SER A 1 91 ? -1.029 2.111 11.211 1.00 82.38 91 SER A N 1
ATOM 734 C CA . SER A 1 91 ? 0.125 2.876 10.728 1.00 82.38 91 SER A CA 1
ATOM 735 C C . SER A 1 91 ? 1.401 2.040 10.670 1.00 82.38 91 SER A C 1
ATOM 737 O O . SER A 1 91 ? 2.142 2.154 9.702 1.00 82.38 91 SER A O 1
ATOM 739 N N . LEU A 1 92 ? 1.656 1.188 11.667 1.00 88.81 92 LEU A N 1
ATOM 740 C CA . LEU A 1 92 ? 2.812 0.287 11.668 1.00 88.81 92 LEU A CA 1
ATOM 741 C C . LEU A 1 92 ? 2.689 -0.785 10.584 1.00 88.81 92 LEU A C 1
ATOM 743 O O . LEU A 1 92 ? 3.667 -1.076 9.904 1.00 88.81 92 LEU A O 1
ATOM 747 N N . HIS A 1 93 ? 1.493 -1.344 10.396 1.00 91.44 93 HIS A N 1
ATOM 748 C CA . HIS A 1 93 ? 1.254 -2.379 9.397 1.00 91.44 93 HIS A CA 1
ATOM 749 C C . HIS A 1 93 ? 1.398 -1.865 7.957 1.00 91.44 93 HIS A C 1
ATOM 751 O O . HIS A 1 93 ? 2.038 -2.508 7.135 1.00 91.44 93 HIS A O 1
ATOM 757 N N . TRP A 1 94 ? 0.845 -0.692 7.644 1.00 89.81 94 TRP A N 1
ATOM 758 C CA . TRP A 1 94 ? 1.007 -0.095 6.314 1.00 89.81 94 TRP A CA 1
ATOM 759 C C . TRP A 1 94 ? 2.374 0.571 6.142 1.00 89.81 94 TRP A C 1
ATOM 761 O O . TRP A 1 94 ? 2.931 0.577 5.047 1.00 89.81 94 TRP A O 1
ATOM 771 N N . GLY A 1 95 ? 2.943 1.085 7.234 1.00 90.81 95 GLY A N 1
ATOM 772 C CA . GLY A 1 95 ? 4.298 1.621 7.264 1.00 90.81 95 GLY A CA 1
ATOM 773 C C . GLY A 1 95 ? 5.346 0.560 6.950 1.00 90.81 95 GLY A C 1
ATOM 774 O O . GLY A 1 95 ? 6.282 0.858 6.216 1.00 90.81 95 GLY A O 1
ATOM 775 N N . SER A 1 96 ? 5.183 -0.681 7.424 1.00 93.06 96 SER A N 1
ATOM 776 C CA . SER A 1 96 ? 6.122 -1.754 7.085 1.00 93.06 96 SER A CA 1
ATOM 777 C C . SER A 1 96 ? 6.178 -1.995 5.577 1.00 93.06 96 SER A C 1
ATOM 779 O O . SER A 1 96 ? 7.273 -2.040 5.031 1.00 93.06 96 SER A O 1
ATOM 781 N N . LEU A 1 97 ? 5.034 -2.028 4.882 1.00 93.75 97 LEU A N 1
ATOM 782 C CA . LEU A 1 97 ? 5.005 -2.144 3.421 1.00 93.75 97 LEU A CA 1
ATOM 783 C C . LEU A 1 97 ? 5.709 -0.972 2.734 1.00 93.75 97 LEU A C 1
ATOM 785 O O . LEU A 1 97 ? 6.538 -1.196 1.856 1.00 93.75 97 LEU A O 1
ATOM 789 N N . PHE A 1 98 ? 5.418 0.263 3.155 1.00 91.50 98 PHE A N 1
ATOM 790 C CA . PHE A 1 98 ? 6.065 1.455 2.606 1.00 91.50 98 PHE A CA 1
ATOM 791 C C . PHE A 1 98 ? 7.595 1.381 2.730 1.00 91.50 98 PHE A C 1
ATOM 793 O O . PHE A 1 98 ? 8.311 1.532 1.739 1.00 91.50 98 PHE A O 1
ATOM 800 N N . PHE A 1 99 ? 8.106 1.091 3.931 1.00 92.06 99 PHE A N 1
ATOM 801 C CA . PHE A 1 99 ? 9.547 1.006 4.169 1.00 92.06 99 PHE A CA 1
ATOM 802 C C . PHE A 1 99 ? 10.193 -0.194 3.472 1.00 92.06 99 PHE A C 1
ATOM 804 O O . PHE A 1 99 ? 11.321 -0.074 2.996 1.00 92.06 99 PHE A O 1
ATOM 811 N N . THR A 1 100 ? 9.498 -1.329 3.352 1.00 93.94 100 THR A N 1
ATOM 812 C CA . THR A 1 100 ? 10.020 -2.478 2.605 1.00 93.94 100 THR A CA 1
ATOM 813 C C . THR A 1 100 ? 10.108 -2.188 1.109 1.00 93.94 100 THR A C 1
ATOM 815 O O . THR A 1 100 ? 11.134 -2.497 0.510 1.00 93.94 100 THR A O 1
ATOM 818 N N . ILE A 1 101 ? 9.108 -1.539 0.502 1.00 91.56 101 ILE A N 1
ATOM 819 C CA . ILE A 1 101 ? 9.181 -1.123 -0.910 1.00 91.56 101 ILE A CA 1
ATOM 820 C C . ILE A 1 101 ? 10.336 -0.137 -1.116 1.00 91.56 101 ILE A C 1
ATOM 822 O O . ILE A 1 101 ? 11.131 -0.317 -2.036 1.00 91.56 101 ILE A O 1
ATOM 826 N N . ALA A 1 102 ? 10.484 0.860 -0.239 1.00 90.75 102 ALA A N 1
ATOM 827 C CA . ALA A 1 102 ? 11.598 1.804 -0.310 1.00 90.75 102 ALA A CA 1
ATOM 828 C C . ALA A 1 102 ? 12.966 1.098 -0.225 1.00 90.75 102 ALA A C 1
ATOM 830 O O . ALA A 1 102 ? 13.877 1.423 -0.986 1.00 90.75 102 ALA A O 1
ATOM 831 N N . ALA A 1 103 ? 13.100 0.098 0.653 1.00 91.75 103 ALA A N 1
ATOM 832 C CA . ALA A 1 103 ? 14.311 -0.712 0.764 1.00 91.75 103 ALA A CA 1
ATOM 833 C C . ALA A 1 103 ? 14.579 -1.541 -0.503 1.00 91.75 103 ALA A C 1
ATOM 835 O O . ALA A 1 103 ? 15.715 -1.565 -0.973 1.00 91.75 103 ALA A O 1
ATOM 836 N N . ILE A 1 104 ? 13.553 -2.169 -1.090 1.00 90.44 104 ILE A N 1
ATOM 837 C CA . ILE A 1 104 ? 13.671 -2.915 -2.355 1.00 90.44 104 ILE A CA 1
ATOM 838 C C . ILE A 1 104 ? 14.149 -1.991 -3.477 1.00 90.44 104 ILE A C 1
ATOM 840 O O . ILE A 1 104 ? 15.104 -2.330 -4.170 1.00 90.44 104 ILE A O 1
ATOM 844 N N . VAL A 1 105 ? 13.540 -0.811 -3.626 1.00 87.38 105 VAL A N 1
ATOM 845 C CA . VAL A 1 105 ? 13.940 0.178 -4.641 1.00 87.38 105 VAL A CA 1
ATOM 846 C C . VAL A 1 105 ? 15.385 0.623 -4.424 1.00 87.38 105 VAL A C 1
ATOM 848 O O . VAL A 1 105 ? 16.167 0.663 -5.370 1.00 87.38 105 VAL A O 1
ATOM 851 N N . PHE A 1 106 ? 15.779 0.911 -3.182 1.00 88.75 106 PHE A N 1
ATOM 852 C CA . PHE A 1 106 ? 17.157 1.284 -2.868 1.00 88.75 106 PHE A CA 1
ATOM 853 C C . PHE A 1 106 ? 18.155 0.174 -3.231 1.00 88.75 106 PHE A C 1
ATOM 855 O O . PHE A 1 106 ? 19.176 0.446 -3.861 1.00 88.75 106 PHE A O 1
ATOM 862 N N . ILE A 1 107 ? 17.851 -1.080 -2.882 1.00 88.88 107 ILE A N 1
ATOM 863 C CA . ILE A 1 107 ? 18.669 -2.244 -3.246 1.00 88.88 107 ILE A CA 1
ATOM 864 C C . ILE A 1 107 ? 18.750 -2.377 -4.768 1.00 88.88 107 ILE A C 1
ATOM 866 O O . ILE A 1 107 ? 19.845 -2.548 -5.299 1.00 88.88 107 ILE A O 1
ATOM 870 N N . ALA A 1 108 ? 17.627 -2.239 -5.474 1.00 87.12 108 ALA A N 1
ATOM 871 C CA . ALA A 1 108 ? 17.575 -2.342 -6.927 1.00 87.12 108 ALA A CA 1
ATOM 872 C C . ALA A 1 108 ? 18.457 -1.296 -7.615 1.00 87.12 108 ALA A C 1
ATOM 874 O O . ALA A 1 108 ? 19.262 -1.646 -8.476 1.00 87.12 108 ALA A O 1
ATOM 875 N N . LEU A 1 109 ? 18.395 -0.040 -7.163 1.00 85.38 109 LEU A N 1
ATOM 876 C CA . LEU A 1 109 ? 19.227 1.049 -7.683 1.00 85.38 109 LEU A CA 1
ATOM 877 C C . LEU A 1 109 ? 20.724 0.852 -7.401 1.00 85.38 109 LEU A C 1
ATOM 879 O O . LEU A 1 109 ? 21.558 1.323 -8.170 1.00 85.38 109 LEU A O 1
ATOM 883 N N . ARG A 1 110 ? 21.088 0.186 -6.298 1.00 90.38 110 ARG A N 1
ATOM 884 C CA . ARG A 1 110 ? 22.493 -0.018 -5.899 1.00 90.38 110 ARG A CA 1
ATOM 885 C C . ARG A 1 110 ? 23.119 -1.281 -6.474 1.00 90.38 110 ARG A C 1
ATOM 887 O O . ARG A 1 110 ? 24.329 -1.300 -6.677 1.00 90.38 110 ARG A O 1
ATOM 894 N N . HIS A 1 111 ? 22.319 -2.314 -6.711 1.00 89.19 111 HIS A N 1
ATOM 895 C CA . HIS A 1 111 ? 22.796 -3.637 -7.110 1.00 89.19 111 HIS A CA 1
ATOM 896 C C . HIS A 1 111 ? 22.327 -4.067 -8.504 1.00 89.19 111 HIS A C 1
ATOM 898 O O . HIS A 1 111 ? 22.639 -5.179 -8.915 1.00 89.19 111 HIS A O 1
ATOM 904 N N . GLY A 1 112 ? 21.618 -3.203 -9.240 1.00 84.25 112 GLY A N 1
ATOM 905 C CA . GLY A 1 112 ? 21.176 -3.490 -10.607 1.00 84.25 112 GLY A CA 1
ATOM 906 C C . GLY A 1 112 ? 20.160 -4.628 -10.665 1.00 84.25 112 GLY A C 1
ATOM 907 O O . GLY A 1 112 ? 20.249 -5.488 -11.536 1.00 84.25 112 GLY A O 1
ATOM 908 N N . LEU A 1 113 ? 19.237 -4.667 -9.701 1.00 83.00 113 LEU A N 1
ATOM 909 C CA . LEU A 1 113 ? 18.208 -5.703 -9.652 1.00 83.00 113 LEU A CA 1
ATOM 910 C C . LEU A 1 113 ? 17.255 -5.511 -10.835 1.00 83.00 113 LEU A C 1
ATOM 912 O O . LEU A 1 113 ? 16.777 -4.400 -11.070 1.00 83.00 113 LEU A O 1
ATOM 916 N N . ASP A 1 114 ?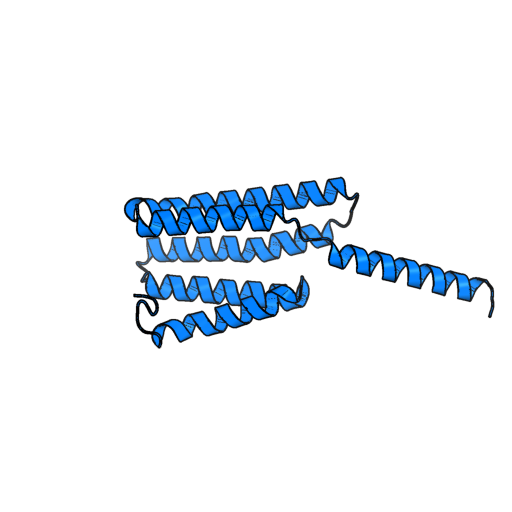 17.016 -6.590 -11.577 1.00 86.44 114 ASP A N 1
ATOM 917 C CA . ASP A 1 114 ? 16.182 -6.551 -12.772 1.00 86.44 114 ASP A CA 1
ATOM 918 C C . ASP A 1 114 ? 14.763 -6.048 -12.447 1.00 86.44 114 ASP A C 1
ATOM 920 O O . ASP A 1 114 ? 14.163 -6.430 -11.437 1.00 86.44 114 ASP A O 1
ATOM 924 N N . GLY A 1 115 ? 14.232 -5.163 -13.295 1.00 81.31 115 GLY A N 1
ATOM 925 C CA . GLY A 1 115 ? 12.947 -4.503 -13.062 1.00 81.31 115 GLY A CA 1
ATOM 926 C C . GLY A 1 115 ? 11.763 -5.472 -13.014 1.00 81.31 115 GLY A C 1
ATOM 927 O O . GLY A 1 115 ? 10.827 -5.244 -12.244 1.00 81.31 115 GLY A O 1
ATOM 928 N N . TRP A 1 116 ? 11.823 -6.569 -13.773 1.00 85.56 116 TRP A N 1
ATOM 929 C CA . TRP A 1 116 ? 10.821 -7.634 -13.749 1.00 85.56 116 TRP A CA 1
ATOM 930 C C . TRP A 1 116 ? 10.790 -8.309 -12.381 1.00 85.56 116 TRP A C 1
ATOM 932 O O . TRP A 1 116 ? 9.762 -8.319 -11.702 1.00 85.56 116 TRP A O 1
ATOM 942 N N . VAL A 1 117 ? 11.954 -8.776 -11.927 1.00 89.44 117 VAL A N 1
ATOM 943 C CA . VAL A 1 117 ? 12.117 -9.444 -10.628 1.00 89.44 117 VAL A CA 1
ATOM 944 C C . VAL A 1 117 ? 11.757 -8.497 -9.479 1.00 89.44 117 VAL A C 1
ATOM 946 O O . VAL A 1 117 ? 11.089 -8.886 -8.519 1.00 89.44 117 VAL A O 1
ATOM 949 N N . MET A 1 118 ? 12.133 -7.220 -9.588 1.00 89.12 118 MET A N 1
ATOM 950 C CA . MET A 1 118 ? 11.748 -6.189 -8.625 1.00 89.12 118 MET A CA 1
ATOM 951 C C . MET A 1 118 ? 10.221 -6.057 -8.529 1.00 89.12 118 MET A C 1
ATOM 953 O O . MET A 1 118 ? 9.679 -6.002 -7.422 1.00 89.12 118 MET A O 1
ATOM 957 N N . GLY A 1 119 ? 9.519 -6.041 -9.666 1.00 87.62 119 GLY A N 1
ATOM 958 C CA . GLY A 1 119 ? 8.057 -6.003 -9.723 1.00 87.62 119 GLY A CA 1
ATOM 959 C C . GLY A 1 119 ? 7.405 -7.211 -9.047 1.00 87.62 119 GLY A C 1
ATOM 960 O O . GLY A 1 119 ? 6.447 -7.046 -8.283 1.00 87.62 119 GLY A O 1
ATOM 961 N N . GLN A 1 120 ? 7.958 -8.411 -9.241 1.00 91.62 120 GLN A N 1
ATOM 962 C CA . GLN A 1 120 ? 7.499 -9.626 -8.561 1.00 91.62 120 GLN A CA 1
ATOM 963 C C . GLN A 1 120 ? 7.679 -9.528 -7.044 1.00 91.62 120 GLN A C 1
ATOM 965 O O . GLN A 1 120 ? 6.744 -9.817 -6.298 1.00 91.62 120 GLN A O 1
ATOM 970 N N . TYR A 1 121 ? 8.834 -9.054 -6.568 1.00 93.06 121 TYR A N 1
ATOM 971 C CA . TYR A 1 121 ? 9.078 -8.867 -5.135 1.00 93.06 121 TYR A CA 1
ATOM 972 C C . TYR A 1 121 ? 8.156 -7.825 -4.507 1.00 93.06 121 TYR A C 1
ATOM 974 O O . TYR A 1 121 ? 7.608 -8.078 -3.433 1.00 93.06 121 TYR A O 1
ATOM 982 N N . ILE A 1 122 ? 7.935 -6.688 -5.173 1.00 92.62 122 ILE A N 1
ATOM 983 C CA . ILE A 1 122 ? 6.998 -5.655 -4.708 1.00 92.62 122 ILE A CA 1
ATOM 984 C C . ILE A 1 122 ? 5.569 -6.212 -4.647 1.00 92.62 122 ILE A C 1
ATOM 986 O O . ILE A 1 122 ? 4.851 -5.970 -3.674 1.00 92.62 122 ILE A O 1
ATOM 990 N N . THR A 1 123 ? 5.158 -6.996 -5.643 1.00 93.88 123 THR A N 1
ATOM 991 C CA . THR A 1 123 ? 3.831 -7.627 -5.678 1.00 93.88 123 THR A CA 1
ATOM 992 C C . THR A 1 123 ? 3.680 -8.661 -4.565 1.00 93.88 123 THR A C 1
ATOM 994 O O . THR A 1 123 ? 2.683 -8.650 -3.842 1.00 93.88 123 THR A O 1
ATOM 997 N N . LEU A 1 124 ? 4.693 -9.505 -4.363 1.00 96.38 124 LEU A N 1
ATOM 998 C CA . LEU A 1 124 ? 4.703 -10.534 -3.329 1.00 96.38 124 LEU A CA 1
ATOM 999 C C . LEU A 1 124 ? 4.634 -9.925 -1.927 1.00 96.38 124 LEU A C 1
ATOM 1001 O O . LEU A 1 124 ? 3.782 -10.324 -1.132 1.00 96.38 124 LEU A O 1
ATOM 1005 N N . ILE A 1 125 ? 5.490 -8.944 -1.619 1.00 96.50 125 ILE A N 1
ATOM 1006 C CA . ILE A 1 125 ? 5.484 -8.310 -0.296 1.00 96.50 125 ILE A CA 1
ATOM 1007 C C . ILE A 1 125 ? 4.180 -7.553 -0.050 1.00 96.50 125 ILE A C 1
ATOM 1009 O O . ILE A 1 125 ? 3.629 -7.634 1.047 1.00 96.50 125 ILE A O 1
ATOM 1013 N N . SER A 1 126 ? 3.634 -6.895 -1.079 1.00 94.38 126 SER A N 1
ATOM 1014 C CA . SER A 1 126 ? 2.305 -6.287 -1.006 1.00 94.38 126 SER A CA 1
ATOM 1015 C C . SER A 1 126 ? 1.258 -7.344 -0.668 1.00 94.38 126 SER A C 1
ATOM 1017 O O . SER A 1 126 ? 0.490 -7.160 0.271 1.00 94.38 126 SER A O 1
ATOM 1019 N N . GLY A 1 127 ? 1.274 -8.491 -1.347 1.00 96.06 127 GLY A N 1
ATOM 1020 C CA . GLY A 1 127 ? 0.345 -9.584 -1.081 1.00 96.06 127 GLY A CA 1
ATOM 1021 C C . GLY A 1 127 ? 0.433 -10.130 0.342 1.00 96.06 127 GLY A C 1
ATOM 1022 O O . GLY A 1 127 ? -0.594 -10.277 1.005 1.00 96.06 127 GLY A O 1
ATOM 1023 N N . VAL A 1 128 ? 1.647 -10.349 0.855 1.00 96.94 128 VAL A N 1
ATOM 1024 C CA . VAL A 1 128 ? 1.862 -10.783 2.244 1.00 96.94 128 VAL A CA 1
ATOM 1025 C C . VAL A 1 128 ? 1.350 -9.737 3.230 1.00 96.94 128 VAL A C 1
ATOM 1027 O O . VAL A 1 128 ? 0.634 -10.094 4.167 1.00 96.94 128 VAL A O 1
ATOM 1030 N N . THR A 1 129 ? 1.649 -8.450 3.025 1.00 96.12 129 THR A N 1
ATOM 1031 C CA . THR A 1 129 ? 1.139 -7.394 3.907 1.00 96.12 129 THR A CA 1
ATOM 1032 C C . THR A 1 129 ? -0.383 -7.358 3.890 1.00 96.12 129 THR A C 1
ATOM 1034 O O . THR A 1 129 ? -0.989 -7.414 4.956 1.00 96.12 129 THR A O 1
ATOM 1037 N N . TRP A 1 130 ? -1.018 -7.344 2.717 1.00 94.38 130 TRP A N 1
ATOM 1038 C CA . TRP A 1 130 ? -2.479 -7.339 2.606 1.00 94.38 130 TRP A CA 1
ATOM 1039 C C . TRP A 1 130 ? -3.111 -8.573 3.258 1.00 94.38 130 TRP A C 1
ATOM 1041 O O . TRP A 1 130 ? -4.068 -8.441 4.019 1.00 94.38 130 TRP A O 1
ATOM 1051 N N . TYR A 1 131 ? -2.547 -9.763 3.043 1.00 96.25 131 TYR A N 1
ATOM 1052 C CA . TYR A 1 131 ? -3.036 -10.993 3.660 1.00 96.25 131 TYR A CA 1
ATOM 1053 C C . TYR A 1 131 ? -2.946 -10.940 5.190 1.00 96.25 131 TYR A C 1
ATOM 1055 O O . TYR A 1 131 ? -3.929 -11.215 5.880 1.00 96.25 131 TYR A O 1
ATOM 1063 N N . LEU A 1 132 ? -1.799 -10.521 5.737 1.00 95.75 132 LEU A N 1
ATOM 1064 C CA . LEU A 1 132 ? -1.627 -10.359 7.180 1.00 95.75 132 LEU A CA 1
ATOM 1065 C C . LEU A 1 132 ? -2.582 -9.297 7.736 1.00 95.75 132 LEU A C 1
ATOM 1067 O O . LEU A 1 132 ? -3.220 -9.539 8.758 1.00 95.75 132 LEU A O 1
ATOM 1071 N N . GLY A 1 133 ? -2.753 -8.167 7.049 1.00 91.38 133 GLY A N 1
ATOM 1072 C CA . GLY A 1 133 ? -3.764 -7.161 7.385 1.00 91.38 133 GLY A CA 1
ATOM 1073 C C . GLY A 1 133 ? -5.180 -7.737 7.375 1.00 91.38 133 GLY A C 1
ATOM 1074 O O . GLY A 1 133 ? -6.004 -7.377 8.212 1.00 91.38 133 GLY A O 1
ATOM 1075 N N . GLY A 1 134 ? -5.441 -8.702 6.497 1.00 90.69 134 GLY A N 1
ATOM 1076 C CA . GLY A 1 134 ? -6.662 -9.498 6.457 1.00 90.69 134 GLY A CA 1
ATOM 1077 C C . GLY A 1 134 ? -6.922 -10.314 7.723 1.00 90.69 134 GLY A C 1
ATOM 1078 O O . GLY A 1 134 ? -8.071 -10.459 8.146 1.00 90.69 134 GLY A O 1
ATOM 1079 N N . LEU A 1 135 ? -5.859 -10.831 8.343 1.00 91.88 135 LEU A N 1
ATOM 1080 C CA . LEU A 1 135 ? -5.943 -11.652 9.551 1.00 91.88 135 LEU A CA 1
ATOM 1081 C C . LEU A 1 135 ? -6.170 -10.824 10.822 1.00 91.88 135 LEU A C 1
ATOM 1083 O O . LEU A 1 135 ? -6.890 -11.285 11.709 1.00 91.88 135 LEU A O 1
ATOM 1087 N N . HIS A 1 136 ? -5.563 -9.634 10.933 1.00 86.69 136 HIS A N 1
ATOM 1088 C CA . HIS A 1 136 ? -5.567 -8.860 12.188 1.00 86.69 136 HIS A CA 1
ATOM 1089 C C . HIS A 1 136 ? -6.213 -7.464 12.128 1.00 86.69 136 HIS A C 1
ATOM 1091 O O . HIS A 1 136 ? -6.481 -6.912 13.197 1.00 86.69 136 HIS A O 1
ATOM 1097 N N . LEU A 1 137 ? -6.520 -6.914 10.942 1.00 85.06 137 LEU A N 1
ATOM 1098 C CA . LEU A 1 137 ? -7.196 -5.611 10.766 1.00 85.06 137 LEU A CA 1
ATOM 1099 C C . LEU A 1 137 ? -8.614 -5.750 10.184 1.00 85.06 137 LEU A C 1
ATOM 1101 O O . LEU A 1 137 ? -9.592 -5.546 10.899 1.00 85.06 137 LEU A O 1
ATOM 1105 N N . ASP A 1 138 ? -8.738 -6.086 8.895 1.00 83.69 138 ASP A N 1
ATOM 1106 C CA . ASP A 1 138 ? -10.020 -6.218 8.182 1.00 83.69 138 ASP A CA 1
ATOM 1107 C C . ASP A 1 138 ? -9.938 -7.360 7.162 1.00 83.69 138 ASP A C 1
ATOM 1109 O O . ASP A 1 138 ? -9.143 -7.317 6.224 1.00 83.69 138 ASP A O 1
ATOM 1113 N N . ARG A 1 139 ? -10.826 -8.353 7.302 1.00 87.25 139 ARG A N 1
ATOM 1114 C CA . ARG A 1 139 ? -10.910 -9.543 6.438 1.00 87.25 139 ARG A CA 1
ATOM 1115 C C . ARG A 1 139 ? -11.020 -9.234 4.947 1.00 87.25 139 ARG A C 1
ATOM 1117 O O . ARG A 1 139 ? -10.667 -10.086 4.136 1.00 87.25 139 ARG A O 1
ATOM 1124 N N . ARG A 1 140 ? -11.488 -8.044 4.563 1.00 88.12 140 ARG A N 1
ATOM 1125 C CA . ARG A 1 140 ? -11.545 -7.610 3.158 1.00 88.12 140 ARG A CA 1
ATOM 1126 C C . ARG A 1 140 ? -10.179 -7.618 2.474 1.00 88.12 140 ARG A C 1
ATOM 1128 O O . ARG A 1 140 ? -10.131 -7.756 1.257 1.00 88.12 140 ARG A O 1
ATOM 1135 N N . PHE A 1 141 ? -9.085 -7.519 3.229 1.00 89.12 141 PHE A N 1
ATOM 1136 C CA . PHE A 1 141 ? -7.730 -7.552 2.676 1.00 89.12 141 PHE A CA 1
ATOM 1137 C C . PHE A 1 141 ? -7.220 -8.964 2.349 1.00 89.12 141 PHE A C 1
ATOM 1139 O O . PHE A 1 141 ? -6.233 -9.092 1.628 1.00 89.12 141 PHE A O 1
ATOM 1146 N N . LEU A 1 142 ? -7.908 -10.025 2.797 1.00 93.00 142 LEU A N 1
ATOM 1147 C CA . LEU A 1 142 ? -7.483 -11.408 2.552 1.00 93.00 142 LEU A CA 1
ATOM 1148 C C . LEU A 1 142 ? -7.444 -11.748 1.063 1.00 93.00 142 LEU A C 1
ATOM 1150 O O . LEU A 1 142 ? -6.428 -12.239 0.580 1.00 93.00 142 LEU A O 1
ATOM 1154 N N . LEU A 1 143 ? -8.536 -11.482 0.339 1.00 93.94 143 LEU A N 1
ATOM 1155 C CA . LEU A 1 143 ? -8.634 -11.851 -1.073 1.00 93.94 143 LEU A CA 1
ATOM 1156 C C . LEU A 1 143 ? -7.615 -11.091 -1.940 1.00 93.94 143 LEU A C 1
ATOM 1158 O O . LEU A 1 143 ? -6.877 -11.763 -2.657 1.00 93.94 143 LEU A O 1
ATOM 1162 N N . PRO A 1 144 ? -7.482 -9.750 -1.849 1.00 92.44 144 PRO A N 1
ATOM 1163 C CA . PRO A 1 144 ? -6.413 -9.041 -2.552 1.00 92.44 144 PRO A CA 1
ATOM 1164 C C . PRO A 1 144 ? -5.017 -9.562 -2.193 1.00 92.44 144 PRO A C 1
ATOM 1166 O O . PRO A 1 144 ? -4.183 -9.726 -3.077 1.00 92.44 144 PRO A O 1
ATOM 1169 N N . GLY A 1 145 ? -4.777 -9.887 -0.916 1.00 94.62 145 GLY A N 1
ATOM 1170 C CA . GLY A 1 145 ? -3.507 -10.456 -0.468 1.00 94.62 145 GLY A CA 1
ATOM 1171 C C . GLY A 1 145 ? -3.174 -11.780 -1.153 1.00 94.62 145 GLY A C 1
ATOM 1172 O O . GLY A 1 145 ? -2.089 -11.925 -1.711 1.00 94.62 145 GLY A O 1
ATOM 1173 N N . VAL A 1 146 ? -4.124 -12.720 -1.181 1.00 97.19 146 VAL A N 1
ATOM 1174 C CA . VAL A 1 146 ? -3.966 -14.007 -1.882 1.00 97.19 146 VAL A CA 1
ATOM 1175 C C . VAL A 1 146 ? -3.738 -13.792 -3.376 1.00 97.19 146 VAL A C 1
ATOM 1177 O O . VAL A 1 146 ? -2.833 -14.404 -3.939 1.00 97.19 146 VAL A O 1
ATOM 1180 N N . VAL A 1 147 ? -4.510 -12.902 -4.008 1.00 96.50 147 VAL A N 1
ATOM 1181 C CA . VAL A 1 147 ? -4.354 -12.580 -5.434 1.00 96.50 147 VAL A CA 1
ATOM 1182 C C . VAL A 1 147 ? -2.936 -12.092 -5.725 1.00 96.50 147 VAL A C 1
ATOM 1184 O O . VAL A 1 147 ? -2.302 -12.639 -6.618 1.00 96.50 147 VAL A O 1
ATOM 1187 N N . CYS A 1 148 ? -2.404 -11.146 -4.947 1.00 95.81 148 CYS A N 1
ATOM 1188 C CA . CYS A 1 148 ? -1.041 -10.638 -5.124 1.00 95.81 148 CYS A CA 1
ATOM 1189 C C . CYS A 1 148 ? 0.042 -11.702 -4.872 1.00 95.81 148 CYS A C 1
ATOM 1191 O O . CYS A 1 148 ? 1.018 -11.779 -5.617 1.00 95.81 148 CYS A O 1
ATOM 1193 N N . ILE A 1 149 ? -0.118 -12.541 -3.841 1.00 97.56 149 ILE A N 1
ATOM 1194 C CA . ILE A 1 149 ? 0.835 -13.626 -3.544 1.00 97.56 149 ILE A CA 1
ATOM 1195 C C . ILE A 1 149 ? 0.917 -14.603 -4.715 1.00 97.56 149 ILE A C 1
ATOM 1197 O O . ILE A 1 149 ? 2.011 -15.006 -5.096 1.00 97.56 149 ILE A O 1
ATOM 1201 N N . VAL A 1 150 ? -0.229 -14.978 -5.286 1.00 96.75 150 VAL A N 1
ATOM 1202 C CA . VAL A 1 150 ? -0.294 -15.912 -6.415 1.00 96.75 150 VAL A CA 1
ATOM 1203 C C . VAL A 1 150 ? 0.154 -15.240 -7.711 1.00 96.75 150 VAL A C 1
ATOM 1205 O O . VAL A 1 150 ? 0.848 -15.865 -8.508 1.00 96.75 150 VAL A O 1
ATOM 1208 N N . SER A 1 151 ? -0.193 -13.969 -7.926 1.00 93.25 151 SER A N 1
ATOM 1209 C CA . SER A 1 151 ? 0.141 -13.258 -9.161 1.00 93.25 151 SER A CA 1
ATOM 1210 C C . SER A 1 151 ? 1.638 -12.993 -9.307 1.00 93.25 151 SER A C 1
ATOM 1212 O O . SER A 1 151 ? 2.129 -12.972 -10.431 1.00 93.25 151 SER A O 1
ATOM 1214 N N . ALA A 1 152 ? 2.365 -12.815 -8.198 1.00 94.00 152 ALA A N 1
ATOM 1215 C CA . ALA A 1 152 ? 3.803 -12.550 -8.217 1.00 94.00 152 ALA A CA 1
ATOM 1216 C C . ALA A 1 152 ? 4.614 -13.623 -8.983 1.00 94.00 152 ALA A C 1
ATOM 1218 O O . ALA A 1 152 ? 5.328 -13.242 -9.906 1.00 94.00 152 ALA A O 1
ATOM 1219 N N . PRO A 1 153 ? 4.495 -14.935 -8.693 1.00 94.69 153 PRO A N 1
ATOM 1220 C CA . PRO A 1 153 ? 5.110 -15.976 -9.516 1.00 94.69 153 PRO A CA 1
ATOM 1221 C C . PRO A 1 153 ? 4.303 -16.307 -10.780 1.00 94.69 153 PRO A C 1
ATOM 1223 O O . PRO A 1 153 ? 4.880 -16.751 -11.766 1.00 94.69 153 PRO A O 1
ATOM 1226 N N . ALA A 1 154 ? 2.976 -16.118 -10.786 1.00 92.31 154 ALA A N 1
ATOM 1227 C CA . ALA A 1 154 ? 2.160 -16.478 -11.949 1.00 92.31 154 ALA A CA 1
ATOM 1228 C C . ALA A 1 154 ? 2.496 -15.645 -13.195 1.00 92.31 154 ALA A C 1
ATOM 1230 O O . ALA A 1 154 ? 2.311 -16.134 -14.306 1.00 92.31 154 ALA A O 1
ATOM 1231 N N . VAL A 1 155 ? 3.002 -14.418 -13.023 1.00 89.00 155 VAL A N 1
ATOM 1232 C CA . VAL A 1 155 ? 3.341 -13.525 -14.141 1.00 89.00 155 VAL A CA 1
ATOM 1233 C C . VAL A 1 155 ? 4.402 -14.110 -15.083 1.00 89.00 155 VAL A C 1
ATOM 1235 O O . VAL A 1 155 ? 4.361 -13.808 -16.268 1.00 89.00 155 VAL A O 1
ATOM 1238 N N . ASP A 1 156 ? 5.272 -15.009 -14.608 1.00 89.69 156 ASP A N 1
ATOM 1239 C CA . ASP A 1 156 ? 6.272 -15.692 -15.451 1.00 89.69 156 ASP A CA 1
ATOM 1240 C C . ASP A 1 156 ? 5.648 -16.683 -16.446 1.00 89.69 156 ASP A C 1
ATOM 1242 O O . ASP A 1 156 ? 6.272 -17.065 -17.434 1.00 89.69 156 ASP A O 1
ATOM 1246 N N . TYR A 1 157 ? 4.410 -17.107 -16.188 1.00 89.06 157 TYR A N 1
ATOM 1247 C CA . TYR A 1 157 ? 3.661 -18.050 -17.021 1.00 89.06 157 TYR A CA 1
ATOM 1248 C C . TYR A 1 157 ? 2.604 -17.360 -17.883 1.00 89.06 157 TYR A C 1
ATOM 1250 O O . TYR A 1 157 ? 1.912 -18.018 -18.663 1.00 89.06 157 TYR A O 1
ATOM 1258 N N . LEU A 1 158 ? 2.443 -16.048 -17.726 1.00 83.00 158 LEU A N 1
ATOM 1259 C CA . LEU A 1 158 ? 1.527 -15.248 -18.520 1.00 83.00 158 LEU A CA 1
ATOM 1260 C C . LEU A 1 158 ? 2.302 -14.611 -19.669 1.00 83.00 158 LEU A C 1
ATOM 1262 O O . LEU A 1 158 ? 3.438 -14.174 -19.503 1.00 83.00 158 LEU A O 1
ATOM 1266 N N . ALA A 1 159 ? 1.680 -14.555 -20.847 1.00 72.06 159 ALA A N 1
ATOM 1267 C CA . ALA A 1 159 ? 2.263 -13.828 -21.963 1.00 72.06 159 ALA A CA 1
ATOM 1268 C C . ALA A 1 159 ? 2.507 -12.368 -21.536 1.00 72.06 159 ALA A C 1
ATOM 1270 O O . ALA A 1 159 ? 1.617 -11.771 -20.917 1.00 72.06 159 ALA A O 1
ATOM 1271 N N . PRO A 1 160 ? 3.673 -11.779 -21.855 1.00 62.16 160 PRO A N 1
ATOM 1272 C CA . PRO A 1 160 ? 3.854 -10.342 -21.745 1.00 62.16 160 PRO A CA 1
ATOM 1273 C C . PRO A 1 160 ? 2.715 -9.674 -22.520 1.00 62.16 160 PRO A C 1
ATOM 1275 O O . PRO A 1 160 ? 2.537 -9.963 -23.700 1.00 62.16 160 PRO A O 1
ATOM 1278 N N . TYR A 1 161 ? 1.938 -8.830 -21.839 1.00 56.34 161 TYR A N 1
ATOM 1279 C CA . TYR A 1 161 ? 0.764 -8.136 -22.378 1.00 56.34 161 TYR A CA 1
ATOM 1280 C C . TYR A 1 161 ? -0.427 -9.031 -22.793 1.00 56.34 161 TYR A C 1
ATOM 1282 O O . TYR A 1 161 ? -0.783 -9.090 -23.963 1.00 56.34 161 TYR A O 1
ATOM 1290 N N . PRO A 1 162 ? -1.177 -9.649 -21.864 1.00 51.00 162 PRO A N 1
ATOM 1291 C CA . PRO A 1 162 ? -2.408 -10.361 -22.231 1.00 51.00 162 PRO A CA 1
ATOM 1292 C C . PRO A 1 162 ? -3.524 -9.441 -22.778 1.00 51.00 162 PRO A C 1
ATOM 1294 O O . PRO A 1 162 ? -4.578 -9.929 -23.176 1.00 51.00 162 PRO A O 1
ATOM 1297 N N . TRP A 1 163 ? -3.319 -8.119 -22.761 1.00 48.91 163 TRP A N 1
ATOM 1298 C CA . TRP A 1 163 ? -4.262 -7.094 -23.218 1.00 48.91 163 TRP A CA 1
ATOM 1299 C C . TRP A 1 163 ? -3.789 -6.308 -24.457 1.00 48.91 163 TRP A C 1
ATOM 1301 O O . TRP A 1 163 ? -4.450 -5.334 -24.822 1.00 48.91 163 TRP A O 1
ATOM 1311 N N . THR A 1 164 ? -2.682 -6.700 -25.099 1.00 41.44 164 THR A N 1
ATOM 1312 C CA . THR A 1 164 ? -2.291 -6.228 -26.445 1.00 41.44 164 THR A CA 1
ATOM 1313 C C . THR A 1 164 ? -2.060 -7.415 -27.358 1.00 41.44 164 THR A C 1
ATOM 1315 O O . THR A 1 164 ? -2.563 -7.381 -28.498 1.00 41.44 164 THR A O 1
#

Foldseek 3Di:
DDPVVVVVVVVVVVVVVVVVVVLVPPDPVVLVVLVVVLVVVLVCCVVPPVVCSVVSVLVSVVVSLVVVLVSNVVVCVVVVPPPPPLSVVVNVLVVVLNVVLVVLVVCCVVPVPDPLLSVLVNLQSQLVSLCVCCVPRNVVSNVSSVVSNVVSVCVVVDDDCPPD

pLDDT: mean 84.98, std 11.69, range [41.44, 97.56]

Sequence (164 aa):
MQPTQKFEEDVAFVREAVEKRDRRQYNSIAIVVLWAIILVAGYMINDFRPEISHLYWPIATSIGFLISIWIGVRAKRAEGIAKRSDGAKHSLHWGSLFFTIAAIVFIALRHGLDGWVMGQYITLISGVTWYLGGLHLDRRFLLPGVVCIVSAPAVDYLAPYPWT

Radius of gyration: 20.73 Å; chains: 1; bounding box: 56×32×66 Å

=== Feature glossary ===
The record interleaves many kinds of information about one protein. Here is each kind framed as the question it answers.

Q: What are the backbone torsion angles?
A: φ (phi) and ψ (psi) are the two rotatable backbone dihedrals per residue: φ is the C(i-1)–N–Cα–C torsion, ψ is the N–Cα–C–N(i+1) torsion, both in degrees on (−180°, 180°]. α-helical residues cluster near (−60°, −45°); β-strand residues near (−120°, +130°). A Ramachandran plot is simply a scatter of (φ, ψ) for every residue.

Q: What is the amino-acid chain?
A: This is the polypeptide sequence — one letter per residue, N-terminus first. Length ranges from a few dozen residues for small domains to over a thousand for large multi-domain proteins.

Q: How mobile is each atom in the crystal?
A: For experimental (PDB) structures, the B-factor (temperature factor) quantifies the positional spread of each atom in the crystal — a combination of thermal vibration and static disorder — in units of Å². High B-factors mark flexible loops or poorly resolved regions; low B-factors mark the rigid, well-ordered core.

Q: Are the domains correctly placed relative to each other?
A: Predicted Aligned Error (PAE) is an AlphaFold confidence matrix: entry (i, j) is the expected error in the position of residue j, in ångströms, when the prediction is superimposed on the true structure at residue i. Low PAE within a block of residues means that block is internally rigid and well-predicted; high PAE between two blocks means their relative placement is uncertain even if each block individually is confident.

Q: How confident is the AlphaFold model at each residue?
A: pLDDT is the predicted lDDT-Cα score: AlphaFold's confidence that the local environment of each residue (all inter-atomic distances within 15 Å) is correctly placed. It is a per-residue number between 0 and 100, with higher meaning more reliable.

Q: What family and function is it annotated with?
A: Functional annotations link the protein to curated databases. InterPro entries identify conserved domains and families by matching the sequence against member-database signatures (Pfam, PROSITE, CDD, …). Gene Ontology (GO) terms describe molecular function, biological process, and cellular component in a controlled vocabulary. CATH places the structure in a hierarchical fold classification (Class/Architecture/Topology/Homologous-superfamily). The organism is the source species.

Q: How big and how compact is the whole molecule?
A: Three whole-structure scalars: the radius of gyration (RMS distance of Cα from centroid, in Å), the count of Cα–Cα contacts (pairs closer than 8 Å and separated by more than four residues in sequence — i.e. tertiary, not local, contacts), and the bounding-box dimensions. Together they distinguish compact globular folds from extended fibres or disordered chains.

Q: What known structures does this most resemble?
A: The Foldseek neighbor list gives the closest experimentally determined structures in the PDB, ranked by structural alignment. TM-score near 1 means near-identical fold; near 0.3 means only rough topology match. This is how one finds what a novel AlphaFold prediction most resembles in the solved-structure universe.

Q: Which residues are buried vs exposed?
A: SASA measures how much of the protein is reachable by solvent. It is computed by rolling a water-sized probe over the atomic surface and summing the exposed area (Å²). Per-residue SASA distinguishes core (buried, low SASA) from surface (exposed, high SASA) residues; total SASA is a whole-molecule size measure.

Q: Which residues are in helices, strands, or loops?
A: Eight-state secondary structure (DSSP): H is the canonical α-helix, G the tighter 3₁₀-helix, I the wider π-helix; E/B are β-structure, T and S are turns and bends, and '-' is everything else. DSSP derives these from the pattern of main-chain N–H···O=C hydrogen bonds, not from the sequence.

Q: Where is each backbone atom in 3D?
A: Structure coordinates are given as an mmCIF _atom_site loop: one row per atom with element, residue name, chain id, sequence number, and x/y/z position in Å. Only the four main-chain atoms per residue are included here; side chains are omitted to keep the record compact.

Q: What if only a Cα trace is available?
A: Three-state secondary structure (P-SEA) collapses the eight DSSP classes into helix (a), strand (b), and coil (c). P-SEA assigns these from Cα geometry alone — distances and angles — without requiring backbone oxygens, so it works on any Cα trace.

Q: What do the rendered images show?
A: The six renders are orthographic views along the three Cartesian axes in both directions. Representation (cartoon, sticks, or surface) and color scheme (sequence-rainbow or by-chain) vary across proteins so the training set covers all the common visualization conventions.

Q: What does the local fold look like, residue by residue?
A: Foldseek's 3Di representation compresses backbone geometry into a per-residue letter drawn from a learned twenty-state alphabet. It captures the tertiary interaction pattern around each residue — which residues are packed against it in space, regardless of where they are in sequence.

Q: What do the diagnostic plots show?
A: The contact map is a binary N×N matrix image: pixel (i, j) is dark where Cα_i and Cα_j are within 8 Å and |i−j|>4. Because the |i−j|>4 filter removes local helical contacts, off-diagonal stripes para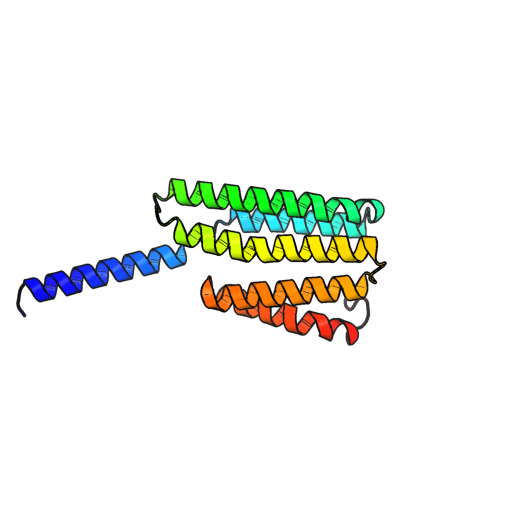llel to the main diagonal indicate parallel β-sheets; stripes perpendicular to it indicate antiparallel β-sheets. The Ramachandran plot scatters every residue's (φ, ψ) pair against the sterically allowed regions. The PAE heatmap renders the predicted-aligned-error matrix.